Protein AF-A0A6B1F486-F1 (afdb_monomer)

Foldseek 3Di:
DPPVVVVVVVVVVVVVVVPPPDVVVVVPDDDDDADADPVDPVSDPDDPDPVVVVVPQDPVNVVVVVVVVLLVVLQVQLVLLVVLCVVVVHDLCRVCLLVVHDSVVNVCSNVSVDDDPPVVVVLSVC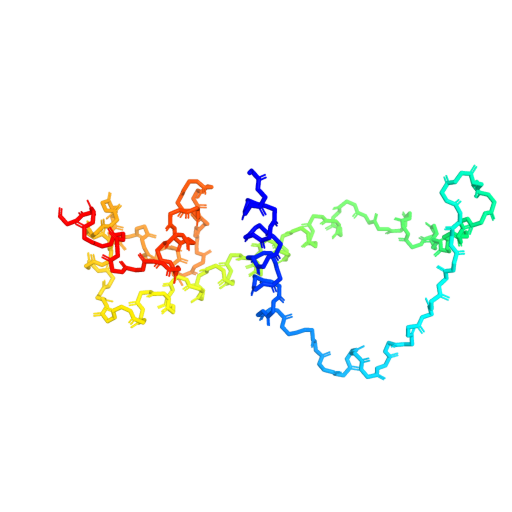CSVPVPVSSVVSD

Sequence (139 aa):
MSLSIHLVLVLSIELFRHAKPNQERLESMKTVEIEIDPKDPSTFPKGSIDYKMVDATTEADIDRHIAEDLEEERQEMARFIRQLRGRMNLSRREFARRLRISPNTVRHWEEGKRFPSGTACSLLRVLDKEPDTVLRVLA

pLDDT: mean 81.34, std 20.1, range [32.09, 98.38]

Secondary structure (DSSP, 8-state):
--SHHHHHHHHHHHHHTTS---HHHHHH---------TT-GGGS------HHHHHH--HHHHHHHHHHHHHHHHHHHHHHHHHHHHHTT--HHHHHHHTTS-HHHHHHHHTTSSPPPHHHHHHHHHHHH-HHHHHHHH-

Structure (mmCIF, N/CA/C/O backbone):
data_AF-A0A6B1F486-F1
#
_entry.id   AF-A0A6B1F486-F1
#
loop_
_atom_site.group_PDB
_atom_site.id
_atom_site.type_symbol
_atom_site.label_atom_id
_atom_site.label_alt_id
_atom_site.label_comp_id
_atom_site.label_asym_id
_atom_site.label_entity_id
_atom_site.label_seq_id
_atom_site.pdbx_PDB_ins_code
_atom_site.Cartn_x
_atom_site.Cartn_y
_atom_site.Cartn_z
_atom_site.occupancy
_atom_site.B_iso_or_equiv
_atom_site.auth_seq_id
_atom_site.auth_comp_id
_atom_site.auth_asym_id
_atom_site.auth_atom_id
_atom_site.pdbx_PDB_model_num
ATOM 1 N N . MET A 1 1 ? -31.874 4.278 -14.155 1.00 41.03 1 MET A N 1
ATOM 2 C CA . MET A 1 1 ? -30.588 3.546 -14.275 1.00 41.03 1 MET A CA 1
ATOM 3 C C . MET A 1 1 ? -29.416 4.479 -14.633 1.00 41.03 1 MET A C 1
ATOM 5 O O . MET A 1 1 ? -28.583 4.115 -15.445 1.00 41.03 1 MET A O 1
ATOM 9 N N . SER A 1 2 ? -29.305 5.669 -14.023 1.00 43.22 2 SER A N 1
ATOM 10 C CA . SER A 1 2 ? -28.288 6.673 -14.413 1.00 43.22 2 SER A CA 1
ATOM 11 C C . SER A 1 2 ? -27.471 7.228 -13.236 1.00 43.22 2 SER A C 1
ATOM 13 O O . SER A 1 2 ? -26.922 8.319 -13.330 1.00 43.22 2 SER A O 1
ATOM 15 N N . LEU A 1 3 ? -27.381 6.492 -12.120 1.00 32.09 3 LEU A N 1
ATOM 16 C CA . LEU A 1 3 ? -26.548 6.886 -10.970 1.00 32.09 3 LEU A CA 1
ATOM 17 C C . LEU A 1 3 ? -25.249 6.071 -10.826 1.00 32.09 3 LEU A C 1
ATOM 19 O O . LEU A 1 3 ? -24.379 6.462 -10.056 1.00 32.09 3 LEU A O 1
ATOM 23 N N . SER A 1 4 ? -25.060 4.987 -11.589 1.00 41.66 4 SER A N 1
AT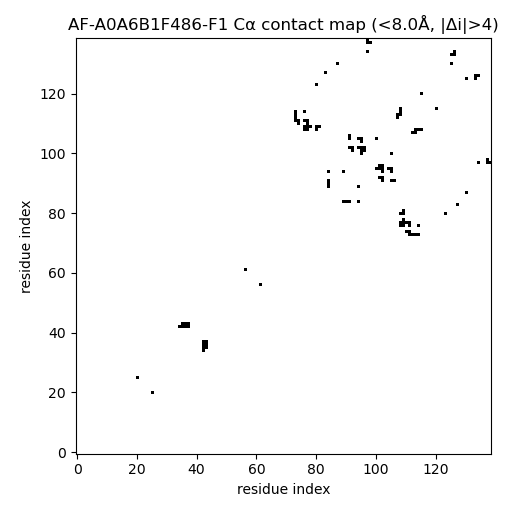OM 24 C CA . SER A 1 4 ? -23.854 4.147 -11.474 1.00 41.66 4 SER A CA 1
ATOM 25 C C . SER A 1 4 ? -22.648 4.654 -12.272 1.00 41.66 4 SER A C 1
ATOM 27 O O . SER A 1 4 ? -21.528 4.313 -11.920 1.00 41.66 4 SER A O 1
ATOM 29 N N . ILE A 1 5 ? -22.834 5.492 -13.300 1.00 40.00 5 ILE A N 1
ATOM 30 C CA . ILE A 1 5 ? -21.709 6.004 -14.112 1.00 40.00 5 ILE A CA 1
ATOM 31 C C . ILE A 1 5 ? -21.047 7.219 -13.441 1.00 40.00 5 ILE A C 1
ATOM 33 O O . ILE A 1 5 ? -19.823 7.327 -13.434 1.00 40.00 5 ILE A O 1
ATOM 37 N N . HIS A 1 6 ? -21.824 8.081 -12.774 1.00 38.59 6 HIS A N 1
ATOM 38 C CA . HIS A 1 6 ? -21.274 9.229 -12.042 1.00 38.59 6 HIS A CA 1
ATOM 39 C C . HIS A 1 6 ? -20.457 8.818 -10.809 1.00 38.59 6 HIS A C 1
ATOM 41 O O . HIS A 1 6 ? -19.428 9.430 -10.535 1.00 38.59 6 HIS A O 1
ATOM 47 N N . LEU A 1 7 ? -20.860 7.763 -10.091 1.00 43.78 7 LEU A N 1
ATOM 48 C CA . LEU A 1 7 ? -20.149 7.337 -8.882 1.00 43.78 7 LEU A CA 1
ATOM 49 C C . LEU A 1 7 ? -18.787 6.691 -9.195 1.00 43.78 7 LEU A C 1
ATOM 51 O O . LEU A 1 7 ? -17.846 6.850 -8.423 1.00 43.78 7 LEU A O 1
ATOM 55 N N . VAL A 1 8 ? -18.653 6.024 -10.348 1.00 49.44 8 VAL A N 1
ATOM 56 C CA . VAL A 1 8 ? -17.381 5.426 -10.795 1.00 49.44 8 VAL A CA 1
ATOM 57 C C . VAL A 1 8 ? -16.406 6.503 -11.289 1.00 49.44 8 VAL A C 1
ATOM 59 O O . VAL A 1 8 ? -15.220 6.434 -10.979 1.00 49.44 8 VAL A O 1
ATOM 62 N N . LEU A 1 9 ? -16.895 7.548 -11.970 1.00 43.66 9 LEU A N 1
ATOM 63 C CA . LEU A 1 9 ? -16.051 8.663 -12.421 1.00 43.66 9 LEU A CA 1
ATOM 64 C C . LEU A 1 9 ? -15.547 9.531 -11.258 1.00 43.66 9 LEU A C 1
ATOM 66 O O . LEU A 1 9 ? -14.372 9.891 -11.233 1.00 43.66 9 LEU A O 1
ATOM 70 N N . VAL A 1 10 ? -16.395 9.823 -10.265 1.00 49.53 10 VAL A N 1
ATOM 71 C CA . VAL A 1 10 ? -15.996 10.640 -9.104 1.00 49.53 10 VAL A CA 1
ATOM 72 C C . VAL A 1 10 ? -14.982 9.897 -8.223 1.00 49.53 10 VAL A C 1
ATOM 74 O O . VAL A 1 10 ? -13.990 10.499 -7.819 1.00 49.53 10 VAL A O 1
ATOM 77 N N . LEU A 1 11 ? -15.134 8.578 -8.012 1.00 41.00 11 LEU A N 1
ATOM 78 C CA . LEU A 1 11 ? -14.154 7.796 -7.242 1.00 41.00 11 LEU A CA 1
ATOM 79 C C . LEU A 1 11 ? -12.794 7.661 -7.951 1.00 41.00 11 LEU A C 1
ATOM 81 O O . LEU A 1 11 ? -11.764 7.680 -7.274 1.00 41.00 11 LEU A O 1
ATOM 85 N N . SER A 1 12 ? -12.772 7.558 -9.286 1.00 42.28 12 SER A N 1
ATOM 86 C CA . SER A 1 12 ? -11.522 7.532 -10.061 1.00 42.28 12 SER A CA 1
ATOM 87 C C . SER A 1 12 ? -10.803 8.885 -10.062 1.00 42.28 12 SER A C 1
ATOM 89 O O . SER A 1 12 ? -9.578 8.920 -9.972 1.00 42.28 12 SER A O 1
ATOM 91 N N . ILE A 1 13 ? -11.542 10.000 -10.081 1.00 42.16 13 ILE A N 1
ATOM 92 C CA . ILE A 1 13 ? -10.969 11.352 -9.957 1.00 42.16 13 ILE A CA 1
ATOM 93 C C . ILE A 1 13 ? -10.427 11.595 -8.535 1.00 42.16 13 ILE A C 1
ATOM 95 O O . ILE A 1 13 ? -9.372 12.208 -8.372 1.00 42.16 13 ILE A O 1
ATOM 99 N N . GLU A 1 14 ? -11.096 11.093 -7.490 1.00 41.81 14 GLU A N 1
ATOM 100 C CA . GLU A 1 14 ? -10.646 11.267 -6.100 1.00 41.81 14 GLU A CA 1
ATOM 101 C C . GLU A 1 14 ? -9.396 10.443 -5.753 1.00 41.81 14 GLU A C 1
ATOM 103 O O . GLU A 1 14 ? -8.558 10.915 -4.984 1.00 41.81 14 GLU A O 1
ATOM 108 N N . LEU A 1 15 ? -9.250 9.243 -6.330 1.00 40.31 15 LEU A N 1
ATOM 109 C CA . LEU A 1 15 ? -8.048 8.413 -6.176 1.00 40.31 15 LEU A CA 1
ATOM 110 C C . LEU A 1 15 ? -6.831 9.013 -6.899 1.00 40.31 15 LEU A C 1
ATOM 112 O O . LEU A 1 15 ? -5.711 8.849 -6.425 1.00 40.31 15 LEU A O 1
ATOM 116 N N . PHE A 1 16 ? -7.041 9.773 -7.978 1.00 41.94 16 PHE A N 1
ATOM 117 C CA . PHE A 1 16 ? -5.964 10.458 -8.703 1.00 41.94 16 PHE A CA 1
ATOM 118 C C . PHE A 1 16 ? -5.558 11.805 -8.069 1.00 41.94 16 PHE A C 1
ATOM 120 O O . PHE A 1 16 ? -4.450 12.286 -8.280 1.00 41.94 16 PHE A O 1
ATOM 127 N N . ARG A 1 17 ? -6.408 12.413 -7.225 1.00 44.56 17 ARG A N 1
ATOM 128 C CA . ARG A 1 17 ? -6.137 13.724 -6.592 1.00 44.56 17 ARG A CA 1
ATOM 129 C C . ARG A 1 17 ? -5.048 13.686 -5.499 1.00 44.56 17 ARG A C 1
ATOM 131 O O . ARG A 1 17 ? -4.595 14.745 -5.072 1.00 44.56 17 ARG A O 1
ATOM 138 N N . HIS A 1 18 ? -4.631 12.507 -5.020 1.00 38.03 18 HIS A N 1
ATOM 139 C CA . HIS A 1 18 ? -3.609 12.378 -3.962 1.00 38.03 18 HIS A CA 1
ATOM 140 C C . HIS A 1 18 ? -2.179 12.142 -4.465 1.00 38.03 18 HIS A C 1
ATOM 142 O O . HIS A 1 18 ? -1.240 12.390 -3.710 1.00 38.03 18 HIS A O 1
ATOM 148 N N . ALA A 1 19 ? -1.996 11.787 -5.736 1.00 40.78 19 ALA A N 1
ATOM 149 C CA . ALA A 1 19 ? -0.714 11.939 -6.408 1.00 40.78 19 ALA A CA 1
ATOM 150 C C . ALA A 1 19 ? -0.666 13.364 -6.966 1.00 40.78 19 ALA A C 1
ATOM 152 O O . ALA A 1 19 ? -0.980 13.584 -8.131 1.00 40.78 19 ALA A O 1
ATOM 153 N N . LYS A 1 20 ? -0.364 14.369 -6.129 1.00 39.69 20 LYS A N 1
ATOM 154 C CA . LYS A 1 20 ? -0.050 15.703 -6.659 1.00 39.69 20 LYS A CA 1
ATOM 155 C C . LYS A 1 20 ? 1.189 15.538 -7.546 1.00 39.69 20 LYS A C 1
ATOM 157 O O . LYS A 1 20 ? 2.255 15.261 -6.995 1.00 39.69 20 LYS A O 1
ATOM 162 N N . PRO A 1 21 ? 1.090 15.684 -8.881 1.00 47.81 21 PRO A N 1
ATOM 163 C CA . PRO A 1 21 ? 2.282 15.758 -9.706 1.00 47.81 21 PRO A CA 1
ATOM 164 C C . PRO A 1 21 ? 3.087 16.955 -9.204 1.00 47.81 21 PRO A C 1
ATOM 166 O O . PRO A 1 21 ? 2.496 17.960 -8.799 1.00 47.81 21 PRO A O 1
ATOM 169 N N . ASN A 1 22 ? 4.413 16.836 -9.187 1.00 43.81 22 ASN A N 1
ATOM 170 C CA . ASN A 1 22 ? 5.298 17.908 -8.741 1.00 43.81 22 ASN A CA 1
ATOM 171 C C . ASN A 1 22 ? 4.865 19.242 -9.394 1.00 43.81 22 ASN A C 1
ATOM 173 O O . ASN A 1 22 ? 4.748 19.306 -10.617 1.00 43.81 22 ASN A O 1
ATOM 177 N N . GLN A 1 23 ? 4.550 20.267 -8.593 1.00 47.78 23 GLN A N 1
ATOM 178 C CA . GLN A 1 23 ? 3.929 21.522 -9.053 1.00 47.78 23 GLN A CA 1
ATOM 179 C C . GLN A 1 23 ? 4.778 22.208 -10.143 1.00 47.78 23 GLN A C 1
ATOM 181 O O . GLN A 1 23 ? 4.245 22.709 -11.130 1.00 47.78 23 GLN A O 1
ATOM 186 N N . GLU A 1 24 ? 6.103 22.086 -10.039 1.00 51.06 24 GLU A N 1
ATOM 187 C CA . GLU A 1 24 ? 7.088 22.544 -11.030 1.00 51.06 24 GLU A CA 1
ATOM 188 C C . GLU A 1 24 ? 6.927 21.872 -12.412 1.00 51.06 24 GLU A C 1
ATOM 190 O O . GLU A 1 24 ? 7.205 22.461 -13.460 1.00 51.06 24 GLU A O 1
ATOM 195 N N . ARG A 1 25 ? 6.441 20.624 -12.440 1.00 51.00 25 ARG A N 1
ATOM 196 C CA . ARG A 1 25 ? 6.198 19.857 -13.672 1.00 51.00 25 ARG A CA 1
ATOM 197 C C . ARG A 1 25 ? 4.947 20.343 -14.401 1.00 51.00 25 ARG A C 1
ATOM 199 O O . ARG A 1 25 ? 4.901 20.283 -15.621 1.00 51.00 25 ARG A O 1
ATOM 206 N N . LEU A 1 26 ? 3.947 20.840 -13.672 1.00 50.44 26 LEU A N 1
ATOM 207 C CA . LEU A 1 26 ? 2.731 21.406 -14.264 1.00 50.44 26 LEU A CA 1
ATOM 208 C C . LEU A 1 26 ? 2.981 22.810 -14.827 1.00 50.44 26 LEU A C 1
ATOM 210 O O . LEU A 1 26 ? 2.477 23.125 -15.899 1.00 50.44 26 LEU A O 1
ATOM 214 N N . GLU A 1 27 ? 3.801 23.621 -14.154 1.00 57.97 27 GLU A N 1
ATOM 215 C CA . GLU A 1 27 ? 4.143 24.979 -14.607 1.00 57.97 27 GLU A CA 1
ATOM 216 C C . GLU A 1 27 ? 5.004 24.989 -15.886 1.00 57.97 27 GLU A C 1
ATOM 218 O O . GLU A 1 27 ? 4.960 25.949 -16.654 1.00 57.97 27 GLU A O 1
ATOM 223 N N . SER A 1 28 ? 5.741 23.905 -16.161 1.00 56.41 28 SER A N 1
ATOM 224 C CA . SER A 1 28 ? 6.567 23.739 -17.371 1.00 56.41 28 SER A CA 1
ATOM 225 C C . SER A 1 28 ? 5.891 22.955 -18.508 1.00 56.41 28 SER A C 1
ATOM 227 O O . SER A 1 28 ? 6.387 22.959 -19.639 1.00 56.41 28 SER A O 1
ATOM 229 N N . MET A 1 29 ? 4.750 22.303 -18.260 1.00 53.00 29 MET A N 1
ATOM 230 C CA . MET A 1 29 ? 4.021 21.544 -19.280 1.00 53.00 29 MET A CA 1
ATOM 231 C C . MET A 1 29 ? 3.169 22.466 -20.162 1.00 53.00 29 MET A C 1
ATOM 233 O O . MET A 1 29 ? 2.068 22.882 -19.802 1.00 53.00 29 MET A O 1
ATOM 237 N N . LYS A 1 30 ? 3.648 22.740 -21.380 1.00 71.00 30 LYS A N 1
ATOM 238 C CA . LYS A 1 30 ? 2.846 23.392 -22.422 1.00 71.00 30 LYS A CA 1
ATOM 239 C C . LYS A 1 30 ? 1.778 22.418 -22.930 1.00 71.00 30 LYS A C 1
ATOM 241 O O . LYS A 1 30 ? 2.088 21.493 -23.676 1.00 71.00 30 LYS A O 1
ATOM 246 N N . THR A 1 31 ? 0.524 22.635 -22.540 1.00 71.06 31 THR A N 1
ATOM 247 C CA . THR A 1 31 ? -0.609 21.872 -23.087 1.00 71.06 31 THR A CA 1
ATOM 248 C C . THR A 1 31 ? -0.860 22.322 -24.524 1.00 71.06 31 THR A C 1
ATOM 250 O O . THR A 1 31 ? -1.060 23.509 -24.779 1.00 71.06 31 THR A O 1
ATOM 253 N N . VAL A 1 32 ? -0.808 21.380 -25.466 1.00 77.12 32 VAL A N 1
ATOM 254 C CA . VAL A 1 32 ? -1.189 21.594 -26.865 1.00 77.12 32 VAL A CA 1
ATOM 255 C C . VAL A 1 32 ? -2.497 20.845 -27.081 1.00 77.12 32 VAL A C 1
ATOM 257 O O . VAL A 1 32 ? -2.516 19.618 -27.031 1.00 77.12 32 VAL A O 1
ATOM 260 N N . GLU A 1 33 ? -3.589 21.581 -27.269 1.00 72.00 33 GLU A N 1
ATOM 261 C CA . GLU A 1 33 ? -4.861 20.995 -27.694 1.00 72.00 33 GLU A CA 1
ATOM 262 C C . GLU A 1 33 ? -4.760 20.621 -29.175 1.00 72.00 33 GLU A C 1
ATOM 264 O O . GLU A 1 33 ? -4.353 21.433 -30.007 1.00 72.00 33 GLU A O 1
ATOM 269 N N . ILE A 1 34 ? -5.080 19.367 -29.492 1.00 77.81 34 ILE A N 1
ATOM 270 C CA . ILE A 1 34 ? -5.019 18.817 -30.847 1.00 77.81 34 ILE A CA 1
ATOM 271 C C . ILE A 1 34 ? -6.404 18.260 -31.161 1.00 77.81 34 ILE A C 1
ATOM 273 O O . ILE A 1 34 ? -6.896 17.383 -30.451 1.00 77.81 34 ILE A O 1
ATOM 277 N N . GLU A 1 35 ? -7.029 18.778 -32.215 1.00 77.38 35 GLU A N 1
ATOM 278 C CA . GLU A 1 35 ? -8.278 18.241 -32.748 1.00 77.38 35 GLU A CA 1
ATOM 279 C C . GLU A 1 35 ? -7.968 17.002 -33.597 1.00 77.38 35 GLU A C 1
ATOM 281 O O . GLU A 1 35 ? -7.131 17.049 -34.498 1.00 77.38 35 GLU A O 1
ATOM 286 N N . ILE A 1 36 ? -8.610 15.881 -33.269 1.00 84.06 36 ILE A N 1
ATOM 287 C CA . ILE A 1 36 ? -8.414 14.584 -33.922 1.00 84.06 36 ILE A CA 1
ATOM 288 C C . ILE A 1 36 ? -9.786 14.100 -34.392 1.00 84.06 36 ILE A C 1
ATOM 290 O O . ILE A 1 36 ? -10.713 14.033 -33.583 1.00 84.06 36 ILE A O 1
ATOM 294 N N . ASP A 1 37 ? -9.910 13.722 -35.665 1.00 87.06 37 ASP A N 1
ATOM 295 C CA . ASP A 1 37 ? -11.072 12.998 -36.183 1.00 87.06 37 ASP A CA 1
ATOM 296 C C . ASP A 1 37 ? -10.825 11.484 -36.048 1.00 87.06 37 ASP A C 1
ATOM 298 O O . ASP A 1 37 ? -9.999 10.919 -36.769 1.00 87.06 37 ASP A O 1
ATOM 302 N N . PRO A 1 38 ? -11.561 10.771 -35.176 1.00 82.75 38 PRO A N 1
ATOM 303 C CA . PRO A 1 38 ? -11.381 9.333 -34.992 1.00 82.75 38 PRO A CA 1
ATOM 304 C C . PRO A 1 38 ? -11.654 8.498 -36.251 1.00 82.75 38 PRO A C 1
ATOM 306 O O . PRO A 1 38 ? -11.261 7.333 -36.302 1.00 82.75 38 PRO A O 1
ATOM 309 N N . LYS A 1 39 ? -12.374 9.049 -37.238 1.00 90.00 39 LYS A N 1
ATOM 310 C CA . LYS A 1 39 ? -12.706 8.368 -38.497 1.00 90.00 39 LYS A CA 1
ATOM 311 C C . LYS A 1 39 ? -11.671 8.604 -39.591 1.00 90.00 39 LYS A C 1
ATOM 313 O O . LYS A 1 39 ? -11.690 7.873 -40.580 1.00 90.00 39 LYS A O 1
ATOM 318 N N . ASP A 1 40 ? -10.779 9.572 -39.409 1.00 86.00 40 ASP A N 1
ATOM 319 C CA . ASP A 1 40 ? -9.707 9.885 -40.344 1.00 86.00 40 ASP A CA 1
ATOM 320 C C . ASP A 1 40 ? -8.338 9.687 -39.673 1.00 86.00 40 ASP A C 1
ATOM 322 O O . ASP A 1 40 ? -7.847 10.573 -38.963 1.00 86.00 40 ASP A O 1
ATOM 326 N N . PRO A 1 41 ? -7.669 8.547 -39.940 1.00 80.19 41 PRO A N 1
ATOM 327 C CA . PRO A 1 41 ? -6.372 8.249 -39.360 1.00 80.19 41 PRO A CA 1
ATOM 328 C C . PRO A 1 41 ? -5.255 9.245 -39.684 1.00 80.19 41 PRO A C 1
ATOM 330 O O . PRO A 1 41 ? -4.216 9.230 -39.025 1.00 80.19 41 PRO A O 1
ATOM 333 N N . SER A 1 42 ? -5.435 10.104 -40.690 1.00 79.56 42 SER A N 1
ATOM 334 C CA . SER A 1 42 ? -4.453 11.131 -41.042 1.00 79.56 42 SER A CA 1
ATOM 335 C C . SER A 1 42 ? -4.451 12.327 -40.083 1.00 79.56 42 SER A C 1
ATOM 337 O O . SER A 1 42 ? -3.460 13.056 -40.029 1.00 79.56 42 SER A O 1
ATOM 339 N N . THR A 1 43 ? -5.513 12.490 -39.286 1.00 83.00 43 THR A N 1
ATOM 340 C CA . THR A 1 43 ? -5.625 13.535 -38.256 1.00 83.00 43 THR A CA 1
ATOM 341 C C . THR A 1 43 ? -4.934 13.163 -36.944 1.00 83.00 43 THR A C 1
ATOM 343 O O . THR A 1 43 ? -4.700 14.032 -36.103 1.00 83.00 43 THR A O 1
ATOM 346 N N . PHE A 1 44 ? -4.561 11.889 -36.756 1.00 79.81 44 PHE A N 1
ATOM 347 C CA . PHE A 1 44 ? -3.783 11.495 -35.588 1.00 79.81 44 PHE A CA 1
ATOM 348 C C . PHE A 1 44 ? -2.386 12.128 -35.656 1.00 79.81 44 PHE A C 1
ATOM 350 O O . PHE A 1 44 ? -1.693 11.997 -36.673 1.00 79.81 44 PHE A O 1
ATOM 357 N N . PRO A 1 45 ? -1.913 12.773 -34.575 1.00 78.12 45 PRO A N 1
ATOM 358 C CA . PRO A 1 45 ? -0.545 13.258 -34.524 1.00 78.12 45 PRO A CA 1
ATOM 359 C C . PRO A 1 45 ? 0.417 12.077 -34.693 1.00 78.12 45 PRO A C 1
ATOM 361 O O . PRO A 1 45 ? 0.318 11.067 -33.993 1.00 78.12 45 PRO A O 1
ATOM 364 N N . LYS A 1 46 ? 1.368 12.197 -35.625 1.00 73.94 46 LYS A N 1
ATOM 365 C CA . LYS A 1 46 ? 2.447 11.212 -35.751 1.00 73.94 46 LYS A CA 1
ATOM 366 C C . LYS A 1 46 ? 3.266 11.237 -34.465 1.00 73.94 46 LYS A C 1
ATOM 368 O O . LYS A 1 46 ? 3.936 12.228 -34.183 1.00 73.94 46 LYS A O 1
ATOM 373 N N . GLY A 1 47 ? 3.210 10.152 -33.696 1.00 69.88 47 GLY A N 1
ATOM 374 C CA . GLY A 1 47 ? 4.042 9.993 -32.509 1.00 69.88 47 GLY A CA 1
ATOM 375 C C . GLY A 1 47 ? 5.520 10.104 -32.878 1.00 69.88 47 GLY A C 1
ATOM 376 O O . GLY A 1 47 ? 6.007 9.371 -33.739 1.00 69.88 47 GLY A O 1
ATOM 377 N N . SER A 1 48 ? 6.240 11.026 -32.243 1.00 74.12 48 SER A N 1
ATOM 378 C CA . SER A 1 48 ? 7.698 11.088 -32.315 1.00 74.12 48 SER A CA 1
ATOM 379 C C . SER A 1 48 ? 8.269 10.161 -31.246 1.00 74.12 48 SER A C 1
ATOM 381 O O . SER A 1 48 ? 8.435 10.562 -30.095 1.00 74.12 48 SER A O 1
ATOM 383 N N . ILE A 1 49 ? 8.511 8.906 -31.616 1.00 78.44 49 ILE A N 1
ATOM 384 C CA . ILE A 1 49 ? 9.206 7.939 -30.763 1.00 78.44 49 ILE A CA 1
ATOM 385 C C . ILE A 1 49 ? 10.684 7.967 -31.147 1.00 78.44 49 ILE A C 1
ATOM 387 O O . ILE A 1 49 ? 11.024 7.786 -32.318 1.00 78.44 49 ILE A O 1
ATOM 391 N N . ASP A 1 50 ? 11.566 8.188 -30.172 1.00 86.56 50 ASP A N 1
ATOM 392 C CA . ASP A 1 50 ? 13.000 7.987 -30.370 1.00 86.56 50 ASP A CA 1
ATOM 393 C C . ASP A 1 50 ? 13.311 6.489 -30.285 1.00 86.56 50 ASP A C 1
ATOM 395 O O . ASP A 1 50 ? 13.582 5.942 -29.215 1.00 86.56 50 ASP A O 1
ATOM 399 N N . TYR A 1 51 ? 13.236 5.813 -31.431 1.00 86.06 51 TYR A N 1
ATOM 400 C CA . TYR A 1 51 ? 13.493 4.376 -31.522 1.00 86.06 51 TYR A CA 1
ATOM 401 C C . TYR A 1 51 ? 14.898 3.994 -31.048 1.00 86.06 51 TYR A C 1
ATOM 403 O O . TYR A 1 51 ? 15.062 2.921 -30.485 1.00 86.06 51 TYR A O 1
ATOM 411 N N . LYS A 1 52 ? 15.901 4.877 -31.181 1.00 88.19 52 LYS A N 1
ATOM 412 C CA . LYS A 1 52 ? 17.259 4.571 -30.707 1.00 88.19 52 LYS A CA 1
ATOM 413 C C . LYS A 1 52 ? 17.306 4.439 -29.190 1.00 88.19 52 LYS A C 1
ATOM 415 O O . LYS A 1 52 ? 18.044 3.607 -28.680 1.00 88.19 52 LYS A O 1
ATOM 420 N N . MET A 1 53 ? 16.532 5.258 -28.480 1.00 88.88 53 MET A N 1
ATOM 421 C CA . MET A 1 53 ? 16.404 5.175 -27.026 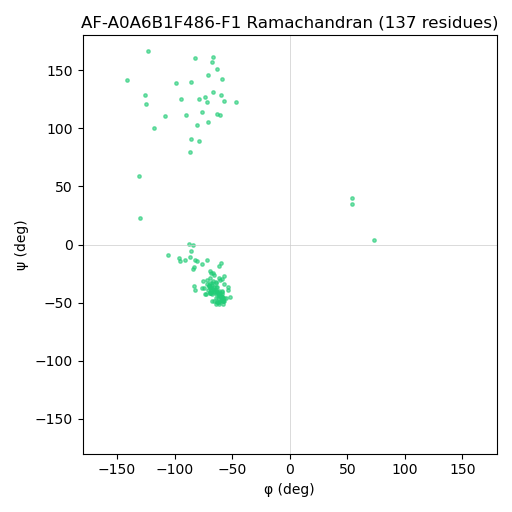1.00 88.88 53 MET A CA 1
ATOM 422 C C . MET A 1 53 ? 15.660 3.901 -26.604 1.00 88.88 53 MET A C 1
ATOM 424 O O . MET A 1 53 ? 16.072 3.241 -25.652 1.00 88.88 53 MET A O 1
ATOM 428 N N . VAL A 1 54 ? 14.592 3.539 -27.324 1.00 86.25 54 VAL A N 1
ATOM 429 C CA . VAL A 1 54 ? 13.833 2.306 -27.056 1.00 86.25 54 VAL A CA 1
ATOM 430 C C . VAL A 1 54 ? 14.716 1.077 -27.265 1.00 86.25 54 VAL A C 1
ATOM 432 O O . VAL A 1 54 ? 14.834 0.264 -26.357 1.00 86.25 54 VAL A O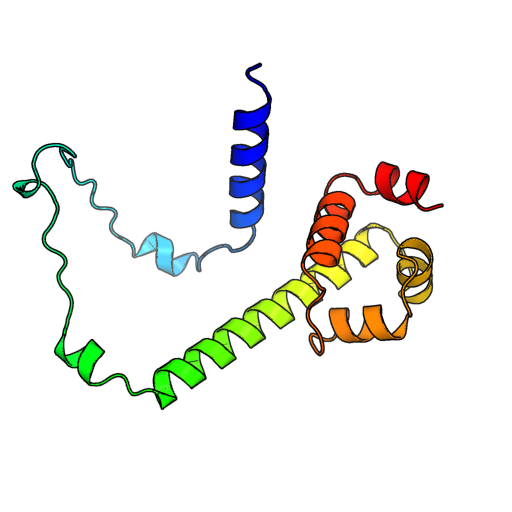 1
ATOM 435 N N . ASP A 1 55 ? 15.410 0.987 -28.399 1.00 90.06 55 ASP A N 1
ATOM 436 C CA . ASP A 1 55 ? 16.290 -0.142 -28.727 1.00 90.06 55 ASP A CA 1
ATOM 437 C C . ASP A 1 55 ? 17.525 -0.223 -27.810 1.00 90.06 55 ASP A C 1
ATOM 439 O O . ASP A 1 55 ? 18.108 -1.292 -27.635 1.00 90.06 55 ASP A O 1
ATOM 443 N N . ALA A 1 56 ? 17.939 0.903 -27.218 1.00 93.19 56 ALA A N 1
ATOM 444 C CA . ALA A 1 56 ? 19.014 0.949 -26.230 1.00 93.19 56 ALA A CA 1
ATOM 445 C C . ALA A 1 56 ? 18.562 0.540 -24.816 1.00 93.19 56 ALA A C 1
ATOM 447 O O . ALA A 1 56 ? 19.417 0.294 -23.965 1.00 93.19 56 ALA A O 1
ATOM 448 N N . THR A 1 57 ? 17.253 0.479 -24.546 1.00 92.50 57 THR A N 1
ATOM 449 C CA . THR A 1 57 ? 16.723 0.075 -23.238 1.00 92.50 57 THR A CA 1
ATOM 450 C C . THR A 1 57 ? 16.839 -1.437 -23.100 1.00 92.50 57 THR A C 1
ATOM 452 O O . THR A 1 57 ? 16.201 -2.190 -23.833 1.00 92.50 57 THR A O 1
ATOM 455 N N . THR A 1 58 ? 17.670 -1.894 -22.167 1.00 94.81 58 THR A N 1
ATOM 456 C CA . THR A 1 58 ? 17.895 -3.329 -21.975 1.00 94.81 58 THR A CA 1
ATOM 457 C C . THR A 1 58 ? 16.800 -3.954 -21.110 1.00 94.81 58 THR A C 1
ATOM 459 O O . THR A 1 58 ? 16.152 -3.267 -20.322 1.00 94.81 58 THR A O 1
ATOM 462 N N . GLU A 1 59 ? 16.644 -5.279 -21.179 1.00 93.25 59 GLU A N 1
ATOM 463 C CA . GLU A 1 59 ? 15.763 -6.031 -20.265 1.00 93.25 59 GLU A CA 1
ATOM 464 C C . GLU A 1 59 ? 16.093 -5.747 -18.789 1.00 93.25 59 GLU A C 1
ATOM 466 O O . GLU A 1 59 ? 15.202 -5.592 -17.962 1.00 93.25 59 GLU A O 1
ATOM 471 N N . ALA A 1 60 ? 17.379 -5.576 -18.459 1.00 92.88 60 ALA A N 1
ATOM 472 C CA . ALA A 1 60 ? 17.808 -5.244 -17.103 1.00 92.88 60 ALA A CA 1
ATOM 473 C C . ALA A 1 60 ? 17.361 -3.837 -16.661 1.00 92.88 60 ALA A C 1
ATOM 475 O O . ALA A 1 60 ? 17.093 -3.621 -15.478 1.00 92.88 60 ALA A O 1
ATOM 476 N N . ASP A 1 61 ? 17.281 -2.878 -17.589 1.00 88.94 61 ASP A N 1
ATOM 477 C CA . ASP A 1 61 ? 16.751 -1.544 -17.299 1.00 88.94 61 ASP A CA 1
ATOM 478 C C . ASP A 1 61 ? 15.235 -1.589 -17.082 1.00 88.94 61 ASP A C 1
ATOM 480 O O . ASP A 1 61 ? 14.732 -0.939 -16.166 1.00 88.94 61 ASP A O 1
ATOM 484 N N . ILE A 1 62 ? 14.520 -2.394 -17.875 1.00 87.75 62 ILE A N 1
ATOM 485 C CA . ILE A 1 62 ? 13.077 -2.624 -17.721 1.00 87.75 62 ILE A CA 1
ATOM 486 C C . ILE A 1 62 ? 12.787 -3.256 -16.359 1.00 87.75 62 ILE A C 1
ATOM 488 O O . ILE A 1 62 ? 11.979 -2.727 -15.598 1.00 87.75 62 ILE A O 1
ATOM 492 N N . ASP A 1 63 ? 13.486 -4.338 -16.018 1.00 93.50 63 ASP A N 1
ATOM 493 C CA . ASP A 1 63 ? 13.325 -5.031 -14.738 1.00 93.50 63 ASP A CA 1
ATOM 494 C C . ASP A 1 63 ? 13.604 -4.108 -13.548 1.00 93.50 63 ASP A C 1
ATOM 496 O O . ASP A 1 63 ? 12.888 -4.146 -12.543 1.00 93.50 63 ASP A O 1
ATOM 500 N N . ARG A 1 64 ? 14.624 -3.245 -13.659 1.00 92.69 64 ARG A N 1
ATOM 501 C CA . ARG A 1 64 ? 14.931 -2.243 -12.635 1.00 92.69 64 ARG A CA 1
ATOM 502 C C . ARG A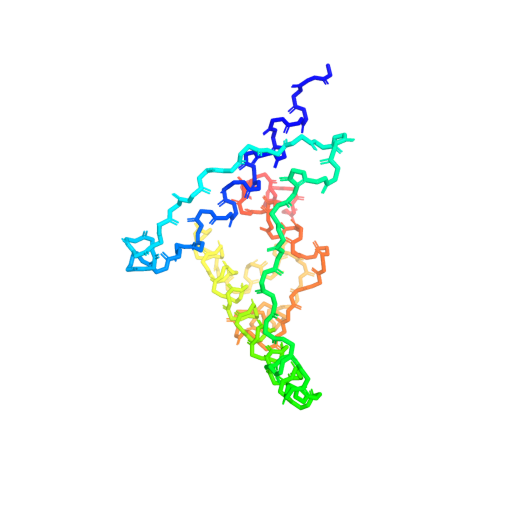 1 64 ? 13.771 -1.267 -12.451 1.00 92.69 64 ARG A C 1
ATOM 504 O O . ARG A 1 64 ? 13.344 -1.078 -11.316 1.00 92.69 64 ARG A O 1
ATOM 511 N N . HIS A 1 65 ? 13.240 -0.697 -13.532 1.00 88.62 65 HIS A N 1
ATOM 512 C CA . HIS A 1 65 ? 12.117 0.240 -13.442 1.00 88.62 65 HIS A CA 1
ATOM 513 C C . HIS A 1 65 ? 10.862 -0.434 -12.875 1.00 88.62 65 HIS A C 1
ATOM 515 O O . HIS A 1 65 ? 10.219 0.120 -11.990 1.00 88.62 65 HIS A O 1
ATOM 521 N N . ILE A 1 66 ? 10.566 -1.674 -13.285 1.00 88.38 66 ILE A N 1
ATOM 522 C CA . ILE A 1 66 ? 9.471 -2.463 -12.700 1.00 88.38 66 ILE A CA 1
ATOM 523 C C . ILE A 1 66 ? 9.674 -2.621 -11.188 1.00 88.38 66 ILE A C 1
ATOM 525 O O . ILE A 1 66 ? 8.736 -2.458 -10.408 1.00 88.38 66 ILE A O 1
ATOM 529 N N . ALA A 1 67 ? 10.887 -2.959 -10.748 1.00 90.75 67 ALA A N 1
ATOM 530 C CA . ALA A 1 67 ? 11.175 -3.153 -9.333 1.00 90.75 67 ALA A CA 1
ATOM 531 C C . ALA A 1 67 ? 11.037 -1.855 -8.520 1.00 90.75 67 ALA A C 1
ATOM 533 O O . ALA A 1 67 ? 10.528 -1.901 -7.395 1.00 90.75 67 ALA A O 1
ATOM 534 N N . GLU A 1 68 ? 11.473 -0.728 -9.084 1.00 88.62 68 GLU A N 1
ATOM 535 C CA . GLU A 1 68 ? 11.354 0.610 -8.501 1.00 88.62 68 GLU A CA 1
ATOM 536 C C . GLU A 1 68 ? 9.882 1.024 -8.367 1.00 88.62 68 GLU A C 1
ATOM 538 O O . GLU A 1 68 ? 9.441 1.317 -7.253 1.00 88.62 68 GLU A O 1
ATOM 543 N N . ASP A 1 69 ? 9.102 0.920 -9.447 1.00 87.44 69 ASP A N 1
ATOM 544 C CA . ASP A 1 69 ? 7.668 1.235 -9.464 1.00 87.44 69 ASP A CA 1
ATOM 545 C C . ASP A 1 69 ? 6.894 0.375 -8.452 1.00 87.44 69 ASP A C 1
ATOM 547 O O . ASP A 1 69 ? 6.090 0.873 -7.659 1.00 87.44 69 ASP A O 1
ATOM 551 N N . LEU A 1 70 ? 7.169 -0.935 -8.414 1.00 86.50 70 LEU A N 1
ATOM 552 C CA . LEU A 1 70 ? 6.518 -1.847 -7.472 1.00 86.50 70 LEU A CA 1
ATOM 553 C C . LEU A 1 70 ? 6.907 -1.567 -6.013 1.00 86.50 70 LEU A C 1
ATOM 555 O O . LEU A 1 70 ? 6.120 -1.857 -5.107 1.00 86.50 70 LEU A O 1
ATOM 559 N N . GLU A 1 71 ? 8.121 -1.083 -5.741 1.00 90.94 71 GLU A N 1
ATOM 560 C CA . GLU A 1 71 ? 8.517 -0.670 -4.389 1.00 90.94 71 GLU A CA 1
ATOM 561 C C . GLU A 1 71 ? 7.833 0.635 -3.987 1.00 90.94 71 GLU A C 1
ATOM 563 O O . GLU A 1 71 ? 7.311 0.722 -2.872 1.00 90.94 71 GLU A O 1
ATOM 568 N N . GLU A 1 72 ? 7.764 1.615 -4.887 1.00 88.44 72 GLU A N 1
ATOM 569 C CA . GLU A 1 72 ? 7.031 2.855 -4.649 1.00 88.44 72 GLU A CA 1
ATOM 570 C C . GLU A 1 72 ? 5.555 2.569 -4.338 1.00 88.44 72 GLU A C 1
ATOM 572 O O . GLU A 1 72 ? 5.058 2.992 -3.287 1.00 88.44 72 GLU A O 1
ATOM 577 N N . GLU A 1 73 ? 4.891 1.739 -5.150 1.00 90.81 73 GLU A N 1
ATOM 578 C CA . GLU A 1 73 ? 3.497 1.334 -4.940 1.00 90.81 73 GLU A CA 1
ATOM 579 C C . GLU A 1 73 ? 3.302 0.641 -3.577 1.00 90.81 73 GLU A C 1
ATOM 581 O O . GLU A 1 73 ? 2.355 0.933 -2.830 1.00 90.81 73 GLU A O 1
ATOM 586 N N . ARG A 1 74 ? 4.226 -0.255 -3.191 1.00 92.31 74 ARG A N 1
ATOM 587 C CA . ARG A 1 74 ? 4.204 -0.905 -1.869 1.00 92.31 74 ARG A CA 1
ATOM 588 C C . ARG A 1 74 ? 4.291 0.113 -0.740 1.00 92.31 74 ARG A C 1
ATOM 590 O O . ARG A 1 74 ? 3.533 0.007 0.231 1.00 92.31 74 ARG A O 1
ATOM 597 N N . GLN A 1 75 ? 5.192 1.086 -0.841 1.00 94.38 75 GLN A N 1
ATOM 598 C CA . GLN A 1 75 ? 5.377 2.098 0.198 1.00 94.38 75 GLN A CA 1
ATOM 599 C C . GLN A 1 75 ? 4.196 3.067 0.282 1.00 94.38 75 GLN A C 1
ATOM 601 O O . GLN A 1 75 ? 3.812 3.482 1.382 1.00 94.38 75 GLN A O 1
ATOM 606 N N . GLU A 1 76 ? 3.571 3.398 -0.844 1.00 93.88 76 GLU A N 1
ATOM 607 C CA . GLU A 1 76 ? 2.340 4.185 -0.882 1.00 93.88 76 GLU A CA 1
ATOM 608 C C . GLU A 1 76 ? 1.177 3.468 -0.205 1.00 93.88 76 GLU A C 1
ATOM 610 O O . GLU A 1 76 ? 0.547 4.027 0.700 1.00 93.88 76 GLU A O 1
ATOM 615 N N . MET A 1 77 ? 0.944 2.202 -0.554 1.00 95.81 77 MET A N 1
ATOM 616 C CA . MET A 1 77 ? -0.078 1.376 0.088 1.00 95.81 77 MET A CA 1
ATOM 617 C C . MET A 1 77 ? 0.173 1.249 1.598 1.00 95.81 77 MET A C 1
ATOM 619 O O . MET A 1 77 ? -0.749 1.368 2.411 1.00 95.81 77 MET A O 1
ATOM 623 N N . ALA A 1 78 ? 1.433 1.079 2.002 1.00 97.62 78 ALA A N 1
ATOM 624 C CA . ALA A 1 78 ? 1.826 1.021 3.404 1.00 97.62 78 ALA A CA 1
ATOM 625 C C . ALA A 1 78 ? 1.494 2.320 4.163 1.00 97.62 78 ALA A C 1
ATOM 627 O O . ALA A 1 78 ? 0.968 2.275 5.283 1.00 97.62 78 ALA A O 1
ATOM 628 N N . ARG A 1 79 ? 1.768 3.486 3.556 1.00 97.94 79 ARG A N 1
ATOM 629 C CA . ARG A 1 79 ? 1.389 4.803 4.099 1.00 97.94 79 ARG A CA 1
ATOM 630 C C . ARG A 1 79 ? -0.128 4.941 4.212 1.00 97.94 79 ARG A C 1
ATOM 632 O O . ARG A 1 79 ? -0.611 5.336 5.275 1.00 97.94 79 ARG A O 1
ATOM 639 N N . PHE A 1 80 ? -0.863 4.563 3.168 1.00 97.19 80 PHE A N 1
ATOM 640 C CA . PHE A 1 80 ? -2.324 4.608 3.142 1.00 97.19 80 PHE A CA 1
ATOM 641 C C . PHE A 1 80 ? -2.944 3.788 4.282 1.00 97.19 80 PHE A C 1
ATOM 643 O O . PHE A 1 80 ? -3.760 4.310 5.041 1.00 97.19 80 PHE A O 1
ATOM 650 N N . ILE A 1 81 ? -2.505 2.541 4.487 1.00 97.94 81 ILE A N 1
ATOM 651 C CA . ILE A 1 81 ? -3.036 1.669 5.550 1.00 97.94 81 ILE A CA 1
ATOM 652 C C . ILE A 1 81 ? -2.752 2.250 6.942 1.00 97.94 81 ILE A C 1
ATOM 654 O O . ILE A 1 81 ? -3.644 2.271 7.796 1.00 97.94 81 ILE A O 1
ATOM 658 N N . ARG A 1 82 ? -1.543 2.788 7.171 1.00 98.12 82 ARG A N 1
ATOM 659 C CA . ARG A 1 82 ? -1.197 3.468 8.434 1.00 98.12 82 ARG A CA 1
ATOM 660 C C . ARG A 1 82 ? -2.119 4.652 8.717 1.00 98.12 82 ARG A C 1
ATOM 662 O O . ARG A 1 82 ? -2.591 4.798 9.845 1.00 98.12 82 ARG A O 1
ATOM 669 N N . GLN A 1 83 ? -2.374 5.485 7.709 1.00 97.44 83 GLN A N 1
ATOM 670 C CA . GLN A 1 83 ? -3.249 6.653 7.826 1.00 97.44 83 GLN A CA 1
ATOM 671 C C . GLN A 1 83 ? -4.710 6.253 8.038 1.00 97.44 83 GLN A C 1
ATOM 673 O O . GLN A 1 83 ? -5.387 6.838 8.882 1.00 97.44 83 GLN A O 1
ATOM 678 N N . LEU A 1 84 ? -5.191 5.244 7.309 1.00 96.56 84 LEU A N 1
ATOM 679 C CA . LEU A 1 84 ? -6.538 4.694 7.448 1.00 96.56 84 LEU A CA 1
ATOM 680 C C . LEU A 1 84 ? -6.788 4.204 8.877 1.00 96.56 84 LEU A C 1
ATOM 682 O O . LEU A 1 84 ? -7.743 4.635 9.523 1.00 96.56 84 LEU A O 1
ATOM 686 N N . ARG A 1 85 ? -5.877 3.384 9.414 1.00 97.19 85 ARG A N 1
ATOM 687 C CA . ARG A 1 85 ? -5.949 2.922 10.804 1.00 97.19 85 ARG A CA 1
ATOM 688 C C . ARG A 1 85 ? -5.882 4.083 11.803 1.00 97.19 85 ARG A C 1
ATOM 690 O O . ARG A 1 85 ? -6.606 4.073 12.799 1.00 97.19 85 ARG A O 1
ATOM 697 N N . GLY A 1 86 ? -5.007 5.060 11.554 1.00 96.00 86 GLY A N 1
ATOM 698 C CA . GLY A 1 86 ? -4.830 6.240 12.404 1.00 96.00 86 GLY A CA 1
ATOM 699 C C . GLY A 1 86 ? -6.091 7.098 12.510 1.00 96.00 86 GLY A C 1
ATOM 700 O O . GLY A 1 86 ? -6.478 7.460 13.616 1.00 96.00 86 GLY A O 1
ATOM 701 N N . ARG A 1 87 ? -6.784 7.345 11.390 1.00 94.88 87 ARG A N 1
ATOM 702 C CA . ARG A 1 87 ? -8.053 8.098 11.359 1.00 94.88 87 ARG A CA 1
ATOM 703 C C . ARG A 1 87 ? -9.169 7.447 12.173 1.00 94.88 87 ARG A C 1
ATOM 705 O O . ARG A 1 87 ? -10.021 8.149 12.697 1.00 94.88 87 ARG A O 1
ATOM 712 N N . MET A 1 88 ? -9.142 6.125 12.311 1.00 92.69 88 MET A N 1
ATOM 713 C CA . MET A 1 88 ? -10.108 5.373 13.122 1.00 92.69 88 MET A CA 1
ATOM 714 C C . MET A 1 88 ? -9.697 5.254 14.594 1.00 92.69 88 MET A C 1
ATOM 716 O O . MET A 1 88 ? -10.386 4.595 15.367 1.00 92.69 88 MET A O 1
ATOM 720 N N . ASN A 1 89 ? -8.553 5.828 14.979 1.00 95.19 89 ASN A N 1
ATOM 721 C CA . ASN A 1 89 ? -7.981 5.716 16.319 1.00 95.19 89 ASN A CA 1
ATOM 722 C C . ASN A 1 89 ? -7.807 4.257 16.797 1.00 95.19 89 ASN A C 1
ATOM 724 O O . ASN A 1 89 ? -7.978 3.938 17.972 1.00 95.19 89 ASN A O 1
ATOM 728 N N . LEU A 1 90 ? -7.473 3.343 15.877 1.00 95.38 90 LEU A N 1
ATOM 729 C CA . LEU A 1 90 ? -7.310 1.924 16.192 1.00 95.38 90 LEU A CA 1
ATOM 730 C C . LEU A 1 90 ? -5.838 1.553 16.393 1.00 95.38 90 LEU A C 1
ATOM 732 O O . LEU A 1 90 ? -4.942 1.919 15.621 1.00 95.38 90 LEU A O 1
ATOM 736 N N . SER A 1 91 ? -5.579 0.717 17.398 1.00 97.69 91 SER A N 1
ATOM 737 C CA . SER A 1 91 ? -4.288 0.032 17.507 1.00 97.69 91 SER A CA 1
ATOM 738 C C . SER A 1 91 ? -4.119 -0.983 16.366 1.00 97.69 91 SER A C 1
ATOM 740 O O . SER A 1 91 ? -5.102 -1.497 15.831 1.00 97.69 91 SER A O 1
ATOM 742 N N . ARG A 1 92 ? -2.875 -1.351 16.013 1.00 97.69 92 ARG A N 1
ATOM 743 C CA . ARG A 1 92 ? -2.620 -2.407 15.003 1.00 97.69 92 ARG A CA 1
ATOM 744 C C . ARG A 1 92 ? -3.341 -3.717 15.334 1.00 97.69 92 ARG A C 1
ATOM 746 O O . ARG A 1 92 ? -3.867 -4.369 14.440 1.00 97.69 92 ARG A O 1
ATOM 753 N N . ARG A 1 93 ? -3.394 -4.090 16.620 1.00 97.81 93 ARG A N 1
ATOM 754 C CA . ARG A 1 93 ? -4.104 -5.296 17.079 1.00 97.81 93 ARG A CA 1
ATOM 755 C C . ARG A 1 93 ? -5.608 -5.179 16.870 1.00 97.81 93 ARG A C 1
ATOM 757 O O . ARG A 1 93 ? -6.236 -6.153 16.488 1.00 97.81 93 ARG A O 1
ATOM 764 N N . GLU A 1 94 ? -6.180 -4.013 17.123 1.00 96.44 94 GLU A N 1
ATOM 765 C CA . GLU A 1 94 ? -7.618 -3.804 16.992 1.00 96.44 94 GLU A CA 1
ATOM 766 C C . GLU A 1 94 ? -8.067 -3.743 15.541 1.00 96.44 94 GLU A C 1
ATOM 768 O O . GLU A 1 94 ? -9.017 -4.425 15.172 1.00 96.44 94 GLU A O 1
ATOM 773 N N . PHE A 1 95 ? -7.307 -3.040 14.703 1.00 96.62 95 PHE A N 1
ATOM 774 C CA . PHE A 1 95 ? -7.491 -3.050 13.256 1.00 96.62 95 PHE A CA 1
ATOM 775 C C . PHE A 1 95 ? -7.434 -4.477 12.691 1.00 96.62 95 PHE A C 1
ATOM 777 O O . PHE A 1 95 ? -8.326 -4.897 11.958 1.00 96.62 95 PHE A O 1
ATOM 784 N N . ALA A 1 96 ? -6.440 -5.264 13.118 1.00 96.81 96 ALA A N 1
ATOM 785 C CA . ALA A 1 96 ? -6.311 -6.665 12.728 1.00 96.81 96 ALA A CA 1
ATOM 786 C C . ALA A 1 96 ? -7.516 -7.515 13.168 1.00 96.81 96 ALA A C 1
ATOM 788 O O . ALA A 1 96 ? -8.029 -8.301 12.374 1.00 96.81 96 ALA A O 1
ATOM 789 N N . ARG A 1 97 ? -8.005 -7.324 14.405 1.00 95.88 97 ARG A N 1
ATOM 790 C CA . ARG A 1 97 ? -9.202 -8.014 14.914 1.00 95.88 97 ARG A CA 1
ATOM 791 C C . ARG A 1 97 ? -10.441 -7.704 14.074 1.00 95.88 97 ARG A C 1
ATOM 793 O O . ARG A 1 97 ? -11.129 -8.640 13.685 1.00 95.88 97 ARG A O 1
ATOM 800 N N . ARG A 1 98 ? -10.699 -6.427 13.760 1.00 93.50 98 ARG A N 1
ATOM 801 C CA . ARG A 1 98 ? -11.859 -6.010 12.945 1.00 93.50 98 ARG A CA 1
ATOM 802 C C . ARG A 1 98 ? -11.815 -6.622 11.545 1.00 93.50 98 ARG A C 1
ATOM 804 O O . ARG A 1 98 ? -12.831 -7.083 11.047 1.00 93.50 98 ARG A O 1
ATOM 811 N N . LEU A 1 99 ? -10.629 -6.685 10.943 1.00 93.25 99 LEU A N 1
ATOM 812 C CA . LEU A 1 99 ? -10.425 -7.278 9.619 1.00 93.25 99 LEU A CA 1
ATOM 813 C C . LEU A 1 99 ? -10.246 -8.804 9.630 1.00 93.25 99 LEU A C 1
ATOM 815 O O . LEU A 1 99 ? -10.071 -9.393 8.568 1.00 93.25 99 LEU A O 1
ATOM 819 N N . ARG A 1 100 ? -10.278 -9.450 10.804 1.00 93.69 100 ARG A N 1
ATOM 820 C CA . ARG A 1 100 ? -10.088 -10.903 10.976 1.00 93.69 100 ARG A CA 1
ATOM 821 C C . ARG A 1 100 ? -8.786 -11.423 10.348 1.00 93.69 100 ARG A C 1
ATOM 823 O O . ARG A 1 100 ? -8.737 -12.514 9.787 1.00 93.69 100 ARG A O 1
ATOM 830 N N . ILE A 1 101 ? -7.711 -10.648 10.483 1.00 95.81 101 ILE A N 1
ATOM 831 C CA . ILE A 1 101 ? -6.355 -11.000 10.036 1.00 95.81 101 ILE A CA 1
ATOM 832 C C . ILE A 1 101 ? -5.369 -10.938 11.201 1.00 95.81 101 ILE A C 1
ATOM 834 O O . ILE A 1 101 ? -5.658 -10.400 12.269 1.00 95.81 101 ILE A O 1
ATOM 838 N N . SER A 1 102 ? -4.168 -11.486 11.013 1.00 97.94 102 SER A N 1
ATOM 839 C CA . SER A 1 102 ? -3.148 -11.436 12.061 1.00 97.94 102 SER A CA 1
ATOM 840 C C . SER A 1 102 ? -2.596 -10.008 12.248 1.00 97.94 102 SER A C 1
ATOM 842 O O . SER A 1 102 ? -2.403 -9.288 11.261 1.00 97.94 102 SER A O 1
ATOM 844 N N . PRO A 1 103 ? -2.233 -9.593 13.479 1.00 98.00 103 PRO A N 1
ATOM 845 C CA . PRO A 1 103 ? -1.514 -8.335 13.701 1.00 98.00 103 PRO A CA 1
ATOM 846 C C . PRO A 1 103 ? -0.187 -8.254 12.935 1.00 98.00 103 PRO A C 1
ATOM 848 O O . PRO A 1 103 ? 0.262 -7.162 12.590 1.00 98.00 103 PRO A O 1
ATOM 851 N N . ASN A 1 104 ? 0.432 -9.405 12.648 1.00 98.19 104 ASN A N 1
ATOM 852 C CA . ASN A 1 104 ? 1.656 -9.475 11.859 1.00 98.19 104 ASN A CA 1
ATOM 853 C C . ASN A 1 104 ? 1.408 -9.141 10.380 1.00 98.19 104 ASN A C 1
ATOM 855 O O . ASN A 1 104 ? 2.228 -8.477 9.758 1.00 98.19 104 ASN A O 1
ATOM 859 N N . THR A 1 105 ? 0.253 -9.532 9.834 1.00 98.00 105 THR A N 1
ATOM 860 C CA . THR A 1 105 ? -0.173 -9.163 8.477 1.00 98.00 105 THR A CA 1
ATOM 861 C C . THR A 1 105 ? -0.305 -7.648 8.353 1.00 98.00 105 THR A C 1
ATOM 863 O O . THR A 1 105 ? 0.301 -7.061 7.464 1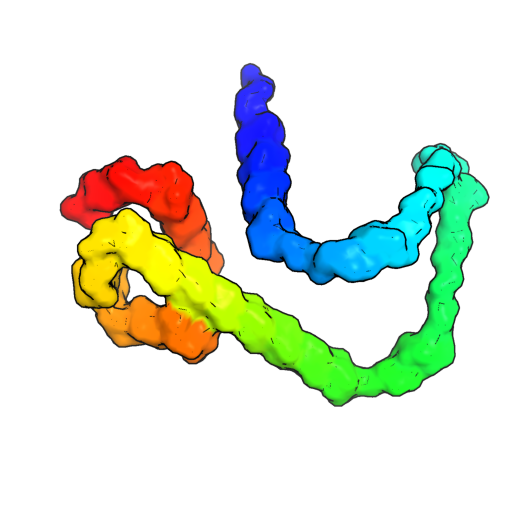.00 98.00 105 THR A O 1
ATOM 866 N N . VAL A 1 106 ? -1.008 -7.009 9.297 1.00 98.19 106 VAL A N 1
ATOM 867 C CA . VAL A 1 106 ? -1.146 -5.542 9.340 1.00 98.19 106 VAL A CA 1
ATOM 868 C C . VAL A 1 106 ? 0.219 -4.872 9.460 1.00 98.19 106 VAL A C 1
ATOM 870 O O . VAL A 1 106 ? 0.504 -3.927 8.736 1.00 98.19 106 VAL A O 1
ATOM 873 N N . ARG A 1 107 ? 1.099 -5.383 10.330 1.00 98.38 107 ARG A N 1
ATOM 874 C CA . ARG A 1 107 ? 2.472 -4.881 10.453 1.00 98.38 107 ARG A CA 1
ATOM 875 C C . ARG A 1 107 ? 3.234 -4.972 9.128 1.00 98.38 107 ARG A C 1
ATOM 877 O O . ARG A 1 107 ? 3.845 -3.989 8.738 1.00 98.38 107 ARG A O 1
ATOM 884 N N . HIS A 1 108 ? 3.208 -6.117 8.449 1.00 98.38 108 HIS A N 1
ATOM 885 C CA . HIS A 1 108 ? 3.909 -6.291 7.174 1.00 98.38 108 HIS A CA 1
ATOM 886 C C . HIS A 1 108 ? 3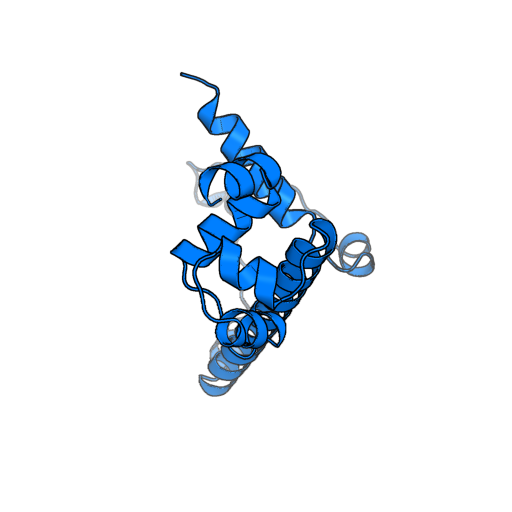.361 -5.378 6.076 1.00 98.38 108 HIS A C 1
ATOM 888 O O . HIS A 1 108 ? 4.148 -4.878 5.278 1.00 98.38 108 HIS A O 1
ATOM 894 N N . TRP A 1 109 ? 2.048 -5.138 6.051 1.00 98.19 109 TRP A N 1
ATOM 895 C CA . TRP A 1 109 ? 1.442 -4.171 5.138 1.00 98.19 109 TRP A CA 1
ATOM 896 C C . TRP A 1 109 ? 1.879 -2.741 5.458 1.00 98.19 109 TRP A C 1
ATOM 898 O O . TRP A 1 109 ? 2.341 -2.032 4.576 1.00 98.19 109 TRP A O 1
ATOM 908 N N . GLU A 1 110 ? 1.811 -2.324 6.724 1.00 98.25 110 GLU A N 1
ATOM 909 C CA . GLU A 1 110 ? 2.225 -0.980 7.146 1.00 98.25 110 GLU A CA 1
ATOM 910 C C . GLU A 1 110 ? 3.736 -0.732 6.987 1.00 98.25 110 GLU A C 1
ATOM 912 O O . GLU A 1 110 ? 4.153 0.415 6.833 1.00 98.25 110 GLU A O 1
ATOM 917 N N . GLU A 1 111 ? 4.565 -1.776 7.020 1.00 97.94 111 GLU A N 1
ATOM 918 C CA . GLU A 1 111 ? 6.011 -1.706 6.758 1.00 97.94 111 GLU A CA 1
ATOM 919 C C . GLU A 1 111 ? 6.361 -1.799 5.259 1.00 97.94 111 GLU A C 1
ATOM 921 O O . GLU A 1 111 ? 7.534 -1.698 4.918 1.00 97.94 111 GLU A O 1
ATOM 926 N N . GLY A 1 112 ? 5.388 -2.033 4.368 1.00 97.06 112 GLY A N 1
ATOM 927 C CA . GLY A 1 112 ? 5.633 -2.218 2.928 1.00 97.06 112 GLY A CA 1
ATOM 928 C C . GLY A 1 112 ? 6.267 -3.565 2.557 1.00 97.06 112 GLY A C 1
ATOM 929 O O . GLY A 1 112 ? 6.519 -3.834 1.391 1.00 97.06 112 GLY A O 1
ATOM 930 N N . LYS A 1 113 ? 6.473 -4.469 3.524 1.00 96.44 113 LYS A N 1
ATOM 931 C CA . LYS A 1 113 ? 7.058 -5.806 3.295 1.00 96.44 113 LYS A CA 1
ATOM 932 C C . LYS A 1 113 ? 6.148 -6.743 2.510 1.00 96.44 113 LYS A C 1
ATOM 934 O O . LYS A 1 113 ? 6.611 -7.746 1.972 1.00 96.44 113 LYS A O 1
ATOM 939 N N . ARG A 1 114 ? 4.838 -6.489 2.526 1.00 96.12 114 ARG A N 1
ATOM 940 C CA . ARG A 1 114 ? 3.845 -7.232 1.746 1.00 96.12 114 ARG A CA 1
ATOM 941 C C . ARG A 1 114 ? 2.789 -6.288 1.212 1.00 96.12 114 ARG A C 1
ATOM 943 O O . ARG A 1 114 ? 2.319 -5.419 1.940 1.00 96.12 114 ARG A O 1
ATOM 950 N N . PHE A 1 115 ? 2.355 -6.553 -0.011 1.00 95.88 115 PHE A N 1
ATOM 951 C CA . PHE A 1 115 ? 1.186 -5.912 -0.588 1.00 95.88 115 PHE A CA 1
ATOM 952 C C . PHE A 1 115 ? -0.091 -6.684 -0.191 1.00 95.88 115 PHE A C 1
ATOM 954 O O . PHE A 1 115 ? -0.055 -7.921 -0.133 1.00 95.88 115 PHE A O 1
ATOM 961 N N . PRO A 1 116 ? -1.211 -6.017 0.144 1.00 96.62 116 PRO A N 1
ATOM 962 C CA . PRO A 1 116 ? -2.487 -6.695 0.366 1.00 96.62 116 PRO A CA 1
ATOM 963 C C . PRO A 1 116 ? -2.986 -7.381 -0.914 1.00 96.62 116 PRO A C 1
ATOM 965 O O . PRO A 1 116 ? -2.706 -6.933 -2.018 1.00 96.62 116 PRO A O 1
ATOM 968 N N . SER A 1 117 ? -3.753 -8.467 -0.792 1.00 95.94 117 SER A N 1
ATOM 969 C CA . SER A 1 117 ? -4.386 -9.077 -1.971 1.00 95.94 117 SER A CA 1
ATOM 970 C C . SER A 1 117 ? -5.442 -8.145 -2.577 1.00 95.94 117 SER A C 1
ATOM 972 O O . SER A 1 117 ? -5.968 -7.275 -1.883 1.00 95.94 117 SER A O 1
ATOM 974 N N . GLY A 1 118 ? -5.832 -8.370 -3.837 1.00 94.06 118 GLY A N 1
ATOM 975 C CA . GLY A 1 118 ? -6.847 -7.548 -4.511 1.00 94.06 118 GLY A CA 1
ATOM 976 C C . GLY A 1 118 ? -8.146 -7.391 -3.706 1.00 94.06 118 GLY A C 1
ATOM 977 O O . GLY A 1 118 ? -8.621 -6.275 -3.513 1.00 94.06 118 GLY A O 1
ATOM 978 N N . THR A 1 119 ? -8.669 -8.478 -3.128 1.00 95.25 119 THR A N 1
ATOM 979 C CA . THR A 1 119 ? -9.857 -8.428 -2.254 1.00 95.25 119 THR A CA 1
ATOM 980 C C . THR A 1 119 ? -9.618 -7.601 -0.989 1.00 95.25 119 THR A C 1
ATOM 982 O O . THR A 1 119 ? -10.494 -6.840 -0.578 1.00 95.25 119 THR A O 1
ATOM 985 N N . ALA A 1 120 ? -8.436 -7.716 -0.375 1.00 95.50 120 ALA A N 1
ATOM 986 C CA . ALA A 1 120 ? -8.081 -6.907 0.785 1.00 95.50 120 ALA A CA 1
ATOM 987 C C . ALA A 1 120 ? -7.969 -5.420 0.411 1.00 95.50 120 ALA A C 1
ATOM 989 O O . ALA A 1 120 ? -8.489 -4.582 1.140 1.00 95.50 120 ALA A O 1
ATOM 990 N N . CYS A 1 121 ? -7.380 -5.085 -0.741 1.00 96.38 121 CYS A N 1
ATOM 991 C CA . CYS A 1 121 ? -7.353 -3.718 -1.266 1.00 96.38 121 CYS A CA 1
ATOM 992 C C . CYS A 1 121 ? -8.766 -3.161 -1.470 1.00 96.38 121 CYS A C 1
ATOM 994 O O . CYS A 1 121 ? -9.041 -2.036 -1.053 1.00 96.38 121 CYS A O 1
ATOM 996 N N . SER A 1 122 ? -9.680 -3.940 -2.055 1.00 96.06 122 SER A N 1
ATOM 997 C CA . SER A 1 122 ? -11.083 -3.539 -2.195 1.00 96.06 122 SER A CA 1
ATOM 998 C C . SER A 1 122 ? -11.720 -3.253 -0.837 1.00 96.06 122 SER A C 1
ATOM 1000 O O . SER A 1 122 ? -12.312 -2.192 -0.662 1.00 96.06 122 SER A O 1
ATOM 1002 N N . LEU A 1 123 ? -11.546 -4.143 0.145 1.00 94.69 123 LEU A N 1
ATOM 1003 C CA . LEU A 1 123 ? -12.078 -3.934 1.493 1.00 94.69 123 LEU A CA 1
ATOM 1004 C C . LEU A 1 123 ? -11.488 -2.684 2.157 1.00 94.69 123 LEU A C 1
ATOM 1006 O O . LEU A 1 123 ? -12.230 -1.915 2.757 1.00 94.69 123 LEU A O 1
ATOM 1010 N N . LEU A 1 124 ? -10.181 -2.447 2.023 1.00 96.06 124 LEU A N 1
ATOM 1011 C CA . LEU A 1 124 ? -9.516 -1.258 2.563 1.00 96.06 124 LEU A CA 1
ATOM 1012 C C . LEU A 1 124 ? -10.044 0.037 1.925 1.00 96.06 124 LEU A C 1
ATOM 1014 O O . LEU A 1 124 ? -10.209 1.029 2.627 1.00 96.06 124 LEU A O 1
ATOM 1018 N N . ARG A 1 125 ? -10.364 0.025 0.624 1.00 95.19 125 ARG A N 1
ATOM 1019 C CA . ARG A 1 125 ? -10.997 1.164 -0.068 1.00 95.19 125 ARG A CA 1
ATOM 1020 C C . ARG A 1 125 ? -12.430 1.405 0.401 1.00 95.19 125 ARG A C 1
ATOM 1022 O O . ARG A 1 125 ? -12.814 2.550 0.608 1.00 95.19 125 ARG A O 1
ATOM 1029 N N . VAL A 1 126 ? -13.218 0.346 0.592 1.00 95.50 126 VAL A N 1
ATOM 1030 C CA . VAL A 1 126 ? -14.575 0.480 1.153 1.00 95.50 126 VAL A CA 1
ATOM 1031 C C . VAL A 1 126 ? -14.494 1.017 2.581 1.00 95.50 126 VAL A C 1
ATOM 1033 O O . VAL A 1 126 ? -15.230 1.929 2.935 1.00 95.50 126 VAL A O 1
ATOM 1036 N N . LEU A 1 127 ? -13.554 0.509 3.377 1.00 94.25 127 LEU A N 1
ATOM 1037 C CA . LEU A 1 127 ? -13.307 0.955 4.744 1.00 94.25 127 LEU A CA 1
ATOM 1038 C C . LEU A 1 127 ? -12.836 2.423 4.813 1.00 94.25 127 LEU A C 1
ATOM 1040 O O . LEU A 1 127 ? -13.153 3.111 5.776 1.00 94.25 127 LEU A O 1
ATOM 1044 N N . ASP A 1 128 ? -12.107 2.911 3.807 1.00 95.19 128 ASP A N 1
ATOM 1045 C CA . ASP A 1 128 ? -11.714 4.322 3.689 1.00 95.19 128 ASP A CA 1
ATOM 1046 C C . ASP A 1 128 ? -12.896 5.262 3.450 1.00 95.19 128 ASP A C 1
ATOM 1048 O O . ASP A 1 128 ? -12.938 6.356 4.013 1.00 95.19 128 ASP A O 1
ATOM 1052 N N . LYS A 1 129 ? -13.860 4.829 2.635 1.00 95.19 129 LYS A N 1
ATOM 1053 C CA . LYS A 1 129 ? -15.045 5.6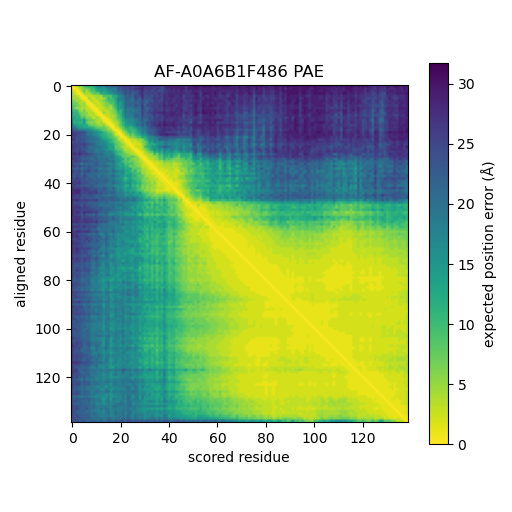25 2.301 1.00 95.19 129 LYS A CA 1
ATOM 1054 C C . LYS A 1 129 ? -16.138 5.530 3.360 1.00 95.19 129 LYS A C 1
ATOM 1056 O O . LYS A 1 129 ? -16.767 6.532 3.665 1.00 95.19 129 LYS A O 1
ATOM 1061 N N . GLU A 1 130 ? -16.342 4.344 3.923 1.00 95.00 130 GLU A N 1
ATOM 1062 C CA . GLU A 1 130 ? -17.473 4.019 4.797 1.00 95.00 130 GLU A CA 1
ATOM 1063 C C . GLU A 1 130 ? -17.008 3.318 6.091 1.00 95.00 130 GLU A C 1
ATOM 1065 O O . GLU A 1 130 ? -17.413 2.180 6.370 1.00 95.00 130 GLU A O 1
ATOM 1070 N N . PRO A 1 131 ? -16.140 3.960 6.902 1.00 91.88 131 PRO A N 1
ATOM 1071 C CA . PRO A 1 131 ? -15.503 3.323 8.051 1.00 91.88 131 PRO A CA 1
ATOM 1072 C C . PRO A 1 131 ? -16.519 2.800 9.069 1.00 91.88 131 PRO A C 1
ATOM 1074 O O . PRO A 1 131 ? -16.446 1.640 9.469 1.00 91.88 131 PRO A O 1
ATOM 1077 N N . ASP A 1 132 ? -17.509 3.611 9.438 1.00 91.56 132 ASP A N 1
ATOM 1078 C CA . ASP A 1 132 ? -18.497 3.252 10.461 1.00 91.56 132 ASP A CA 1
ATOM 1079 C C . ASP A 1 132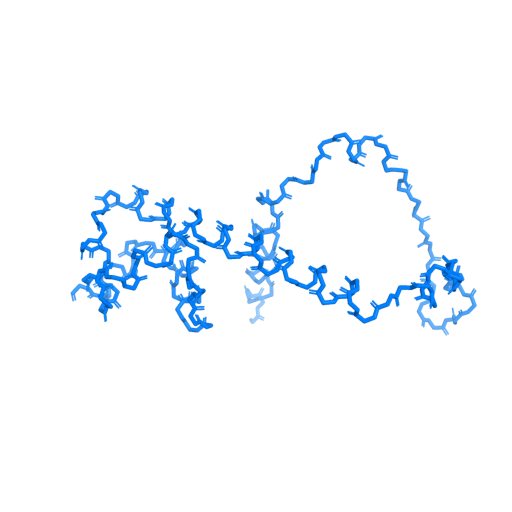 ? -19.396 2.100 10.013 1.00 91.56 132 ASP A C 1
ATOM 1081 O O . ASP A 1 132 ? -19.731 1.211 10.800 1.00 91.56 132 ASP A O 1
ATOM 1085 N N . THR A 1 133 ? -19.774 2.085 8.733 1.00 93.88 133 THR A N 1
ATOM 1086 C CA . THR A 1 133 ? -20.597 1.018 8.160 1.00 93.88 133 THR A CA 1
ATOM 1087 C C . THR A 1 133 ? -19.841 -0.296 8.122 1.00 93.88 133 THR A C 1
ATOM 1089 O O . THR A 1 133 ? -20.355 -1.304 8.607 1.00 93.88 133 THR A O 1
ATOM 1092 N N . VAL A 1 134 ? -18.609 -0.293 7.614 1.00 91.31 134 VAL A N 1
ATOM 1093 C CA . VAL A 1 134 ? -17.793 -1.508 7.556 1.00 91.31 134 VAL A CA 1
ATOM 1094 C C . VAL A 1 134 ? -17.478 -2.015 8.962 1.00 91.31 134 VAL A C 1
ATOM 1096 O O . VAL A 1 134 ? -17.656 -3.198 9.238 1.00 91.31 134 VAL A O 1
ATOM 1099 N N . LEU A 1 135 ? -17.065 -1.136 9.879 1.00 88.06 135 LEU A N 1
ATOM 1100 C CA . LEU A 1 135 ? -16.736 -1.528 11.249 1.00 88.06 135 LEU A CA 1
ATOM 1101 C C . LEU A 1 135 ? -17.943 -2.072 12.017 1.00 88.06 135 LEU A C 1
ATOM 1103 O O . LEU A 1 135 ? -17.750 -2.964 12.838 1.00 88.06 135 LEU A O 1
ATOM 1107 N N . ARG A 1 136 ? -19.158 -1.574 11.750 1.00 91.12 136 ARG A N 1
ATOM 1108 C CA . ARG A 1 136 ? -20.409 -2.112 12.306 1.00 91.12 136 ARG A CA 1
ATOM 1109 C C . ARG A 1 136 ? -20.744 -3.492 11.744 1.00 91.12 136 ARG A C 1
ATOM 1111 O O . ARG A 1 136 ? -21.177 -4.351 12.497 1.00 91.12 136 ARG A O 1
ATOM 1118 N N . VAL A 1 137 ? -20.557 -3.704 10.441 1.00 91.81 137 VAL A N 1
ATOM 1119 C CA . VAL A 1 137 ? -20.831 -4.997 9.784 1.00 91.81 137 VAL A CA 1
ATOM 1120 C C . VAL A 1 137 ? -19.828 -6.073 10.207 1.00 91.81 137 VAL A C 1
ATOM 1122 O O . VAL A 1 137 ? -20.181 -7.245 10.288 1.00 91.81 137 VAL A O 1
ATOM 1125 N N . LEU A 1 138 ? -18.577 -5.687 10.471 1.00 85.75 138 LEU A N 1
ATOM 1126 C CA . LEU A 1 138 ? -17.515 -6.610 10.877 1.00 85.75 138 LEU A CA 1
ATOM 1127 C C . LEU A 1 138 ? -17.456 -6.879 12.394 1.00 85.75 138 LEU A C 1
ATOM 1129 O O . LEU A 1 138 ? -16.690 -7.767 12.791 1.00 85.75 138 LEU A O 1
ATOM 1133 N N . ALA A 1 139 ? -18.192 -6.102 13.204 1.00 73.44 139 ALA A N 1
ATOM 1134 C CA . ALA A 1 139 ? -18.215 -6.181 14.669 1.00 73.44 139 ALA A CA 1
ATOM 1135 C C . ALA A 1 139 ? -18.668 -7.549 15.201 1.00 73.44 139 ALA A C 1
ATOM 1137 O O . ALA A 1 139 ? -19.486 -8.225 14.538 1.00 73.44 139 ALA A O 1
#

Nearest PDB structures (foldseek):
  5j9i-assembly2_C  TM=9.431E-01  e=9.228E-04  Vibrio cholerae
  8tac-assembly2_B  TM=8.727E-01  e=1.426E-02  synthetic construct
  2b5a-assembly1_A  TM=7.702E-01  e=9.748E-02  [Bacillus] caldolyticus
  3g5g-assembly5_J  TM=7.515E-01  e=8.185E-02  Enterobacter sp. RFL1396
  1y9q-assembly1_A-2  TM=8.116E-01  e=1.465E-01  Vibrio cholerae

Mean predicted aligned error: 12.27 Å

Solvent-accessible surface area (backbone atoms only — not comparable to full-atom values): 8331 Å² total; per-residue (Å²): 143,81,66,70,65,60,57,56,52,52,52,55,54,58,66,53,66,74,64,69,69,62,67,73,59,59,78,69,56,81,83,76,91,75,86,62,51,92,90,41,79,83,45,52,79,81,79,88,72,64,58,71,61,56,75,65,57,46,72,68,56,51,54,49,50,53,53,50,54,54,48,54,53,27,46,50,52,8,51,50,52,48,49,54,39,52,77,68,73,45,52,64,60,53,50,14,57,57,70,73,49,55,46,64,57,50,48,32,28,48,68,33,79,40,76,72,53,71,69,51,48,51,52,52,52,48,38,69,77,37,45,69,61,48,54,60,74,51,100

Radius of gyration: 21.16 Å; Cα contacts (8 Å, |Δi|>4): 64; chains: 1; bounding box: 50×36×58 Å